Protein AF-A0ABD4TTJ1-F1 (afdb_monomer_lite)

Organism: NCBI:txid38303

Secondary structure (DSSP, 8-state):
---EEEES--HHHHHHHHHH-SS-EEEE-SS-EEEES--SSHHHHHHHHS---SHHHHTTTS--

Radius of gyration: 16.89 Å; chains: 1; bounding box: 26×21×57 Å

Foldseek 3Di:
DDEAEAEQDDPVRQVVVLVVDCHFYWYDHPPDIDTGNDDPDPVVVVVVPDPPDDVVVVVVVPPD

Structure (mmCIF, N/CA/C/O backbone):
data_AF-A0ABD4TTJ1-F1
#
_entry.id   AF-A0ABD4TTJ1-F1
#
loop_
_atom_site.group_PDB
_atom_site.id
_atom_site.type_symbol
_atom_site.label_atom_id
_atom_site.label_alt_id
_atom_site.label_comp_id
_atom_site.label_asym_id
_atom_site.label_entity_id
_atom_site.label_seq_id
_atom_site.pdbx_PDB_ins_code
_atom_site.Cartn_x
_atom_site.Cartn_y
_atom_site.Cartn_z
_atom_site.occupancy
_atom_site.B_iso_or_equiv
_atom_site.auth_seq_id
_atom_site.auth_comp_id
_atom_site.auth_asym_id
_atom_site.auth_atom_id
_atom_site.pdbx_PDB_model_num
ATOM 1 N N . MET A 1 1 ? -1.020 5.358 10.234 1.00 61.84 1 MET A N 1
ATOM 2 C CA . MET A 1 1 ? -0.973 5.390 8.756 1.00 61.84 1 MET A CA 1
ATOM 3 C C . MET A 1 1 ? 0.419 5.776 8.274 1.00 61.84 1 MET A C 1
ATOM 5 O O . MET A 1 1 ? 0.952 6.773 8.744 1.00 61.84 1 MET A O 1
ATOM 9 N N . SER A 1 2 ? 1.035 4.998 7.383 1.00 77.19 2 SER A N 1
ATOM 10 C CA . SER A 1 2 ? 2.398 5.267 6.907 1.00 77.19 2 SER A CA 1
ATOM 11 C C . SER A 1 2 ? 2.484 5.098 5.395 1.00 77.19 2 SER A C 1
ATOM 13 O O . SER A 1 2 ? 2.189 4.024 4.878 1.00 77.19 2 SER A O 1
ATOM 15 N N . VAL A 1 3 ? 2.908 6.145 4.692 1.00 83.06 3 VAL A N 1
ATOM 16 C CA . VAL A 1 3 ? 3.046 6.143 3.228 1.00 83.06 3 VAL A CA 1
ATOM 17 C C . VAL A 1 3 ? 4.379 5.508 2.846 1.00 83.06 3 VAL A C 1
ATOM 19 O O . VAL A 1 3 ? 5.378 5.690 3.548 1.00 83.06 3 VAL A O 1
ATOM 22 N N . ARG A 1 4 ? 4.403 4.725 1.769 1.00 84.69 4 ARG A N 1
ATOM 23 C CA . ARG A 1 4 ? 5.629 4.219 1.151 1.00 84.69 4 ARG A CA 1
ATOM 24 C C . ARG A 1 4 ? 5.771 4.845 -0.227 1.00 84.69 4 ARG A C 1
ATOM 26 O O . ARG A 1 4 ? 4.864 4.749 -1.045 1.00 84.69 4 ARG A O 1
ATOM 33 N N . MET A 1 5 ? 6.900 5.502 -0.467 1.00 87.62 5 MET A N 1
ATOM 34 C CA . MET A 1 5 ? 7.206 6.098 -1.763 1.00 87.62 5 MET A CA 1
ATOM 35 C C . MET A 1 5 ? 8.225 5.226 -2.494 1.00 87.62 5 MET A C 1
ATOM 37 O O . MET A 1 5 ? 9.271 4.891 -1.939 1.00 87.62 5 MET A O 1
ATOM 41 N N . MET A 1 6 ? 7.903 4.852 -3.727 1.00 86.75 6 MET A N 1
ATOM 42 C CA . MET A 1 6 ? 8.763 4.095 -4.626 1.00 86.75 6 MET A CA 1
ATOM 43 C C . MET A 1 6 ? 9.140 4.983 -5.810 1.00 86.75 6 MET A C 1
ATOM 45 O O . MET A 1 6 ? 8.261 5.499 -6.500 1.00 86.75 6 MET A O 1
ATOM 49 N N . HIS A 1 7 ? 10.440 5.154 -6.033 1.00 86.62 7 HIS A N 1
ATOM 50 C CA . HIS A 1 7 ? 10.988 5.899 -7.166 1.00 86.62 7 HIS A CA 1
ATOM 51 C C . HIS A 1 7 ? 11.444 4.922 -8.247 1.00 86.62 7 HIS A C 1
ATOM 53 O O . HIS A 1 7 ? 11.994 3.872 -7.915 1.00 86.62 7 HIS A O 1
ATOM 59 N N . ASP A 1 8 ? 11.181 5.258 -9.509 1.00 85.06 8 ASP A N 1
ATOM 60 C CA . ASP A 1 8 ? 11.595 4.501 -10.69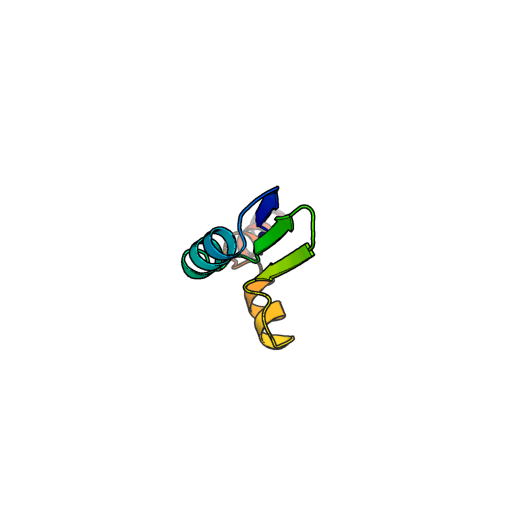9 1.00 85.06 8 ASP A CA 1
ATOM 61 C C . ASP A 1 8 ? 11.166 3.022 -10.677 1.00 85.06 8 ASP A C 1
ATOM 63 O O . ASP A 1 8 ? 11.756 2.162 -11.328 1.00 85.06 8 ASP A O 1
ATOM 67 N N . ALA A 1 9 ? 10.106 2.712 -9.926 1.00 80.62 9 ALA A N 1
ATOM 68 C CA . ALA A 1 9 ? 9.568 1.366 -9.846 1.00 80.62 9 ALA A CA 1
ATOM 69 C C . ALA A 1 9 ? 8.676 1.082 -11.065 1.00 80.62 9 ALA A C 1
ATOM 71 O O . ALA A 1 9 ? 7.735 1.844 -11.320 1.00 80.62 9 ALA A O 1
ATOM 72 N N . PRO A 1 10 ? 8.900 -0.033 -11.786 1.00 87.69 10 PRO A N 1
ATOM 73 C CA . PRO A 1 10 ? 7.956 -0.503 -12.789 1.00 87.69 10 PRO A CA 1
ATOM 74 C C . PRO A 1 10 ? 6.565 -0.683 -12.175 1.00 87.69 10 PRO A C 1
ATOM 76 O O . PRO A 1 10 ? 6.435 -1.133 -11.033 1.00 87.69 10 PRO A O 1
ATOM 79 N N . SER A 1 11 ? 5.520 -0.381 -12.946 1.00 84.69 11 SER A N 1
ATOM 80 C CA . SER A 1 11 ? 4.125 -0.457 -12.487 1.00 84.69 11 SER A CA 1
ATOM 81 C C . SER A 1 11 ? 3.767 -1.838 -11.928 1.00 84.69 11 SER A C 1
ATOM 83 O O . SER A 1 11 ? 3.127 -1.931 -10.883 1.00 84.69 11 SER A O 1
ATOM 85 N N . ALA A 1 12 ? 4.253 -2.911 -12.559 1.00 87.25 12 ALA A N 1
ATOM 86 C CA . ALA A 1 12 ? 4.071 -4.281 -12.082 1.00 87.25 12 ALA A CA 1
ATOM 87 C C . ALA A 1 12 ? 4.684 -4.504 -10.687 1.00 87.25 12 ALA A C 1
ATOM 89 O O . ALA A 1 12 ? 4.025 -5.044 -9.802 1.00 87.25 12 ALA A O 1
ATOM 90 N N . CYS A 1 13 ? 5.910 -4.022 -10.454 1.00 86.19 13 CYS A N 1
ATOM 91 C CA . CYS A 1 13 ? 6.576 -4.132 -9.156 1.00 86.19 13 CYS A CA 1
ATOM 92 C C . CYS A 1 13 ? 5.852 -3.321 -8.074 1.00 86.19 13 CYS A C 1
ATOM 94 O O . CYS A 1 13 ? 5.692 -3.797 -6.951 1.00 86.19 13 CYS A O 1
ATOM 96 N N . ALA A 1 14 ? 5.385 -2.117 -8.412 1.00 88.00 14 ALA A N 1
ATOM 97 C CA . ALA A 1 14 ? 4.593 -1.294 -7.505 1.00 88.00 14 ALA A CA 1
ATOM 98 C C . ALA A 1 14 ? 3.272 -1.978 -7.114 1.00 88.00 14 ALA A C 1
ATOM 100 O O . ALA A 1 14 ? 2.907 -1.971 -5.940 1.00 88.00 14 ALA A O 1
ATOM 101 N N . HIS A 1 15 ? 2.595 -2.626 -8.069 1.00 88.12 15 HIS A N 1
ATOM 102 C CA . HIS A 1 15 ? 1.377 -3.398 -7.815 1.00 88.12 15 HIS A CA 1
ATOM 103 C C . HIS A 1 15 ? 1.615 -4.596 -6.896 1.00 88.12 15 HIS A C 1
ATOM 105 O O . HIS A 1 15 ? 0.848 -4.794 -5.956 1.00 88.12 15 HIS A O 1
ATOM 111 N N . THR A 1 16 ? 2.676 -5.371 -7.125 1.00 89.88 16 THR A N 1
ATOM 112 C CA . THR A 1 16 ? 3.010 -6.510 -6.258 1.00 89.88 16 THR A CA 1
ATOM 113 C C . THR A 1 16 ? 3.321 -6.054 -4.838 1.00 89.88 16 THR A C 1
ATOM 115 O O . THR A 1 16 ? 2.825 -6.640 -3.884 1.00 89.88 16 THR A O 1
ATOM 118 N N . VAL A 1 17 ? 4.089 -4.976 -4.680 1.00 88.00 17 VAL A N 1
ATOM 119 C CA . VAL A 1 17 ? 4.370 -4.402 -3.357 1.00 88.00 17 VAL A CA 1
ATOM 120 C C . VAL A 1 17 ? 3.088 -3.940 -2.673 1.00 88.00 17 VAL A C 1
ATOM 122 O O . VAL A 1 17 ? 2.889 -4.237 -1.500 1.00 88.00 17 VAL A O 1
ATOM 125 N N . ALA A 1 18 ? 2.205 -3.253 -3.398 1.00 88.38 18 ALA A N 1
ATOM 126 C CA . ALA A 1 18 ? 0.927 -2.822 -2.854 1.00 88.38 18 ALA A CA 1
ATOM 127 C C . ALA A 1 18 ? 0.061 -4.015 -2.403 1.00 88.38 18 ALA A C 1
ATOM 129 O O . ALA A 1 18 ? -0.634 -3.929 -1.403 1.00 88.38 18 ALA A O 1
ATOM 130 N N . GLN A 1 19 ? 0.130 -5.168 -3.065 1.00 86.50 19 GLN A N 1
ATOM 131 C CA . GLN A 1 19 ? -0.602 -6.356 -2.607 1.00 86.50 19 GLN A CA 1
ATOM 132 C C . GLN A 1 19 ? -0.021 -6.994 -1.336 1.00 86.50 19 GLN A C 1
ATOM 134 O O . GLN A 1 19 ? -0.743 -7.690 -0.627 1.00 86.50 19 GLN A O 1
ATOM 139 N N . LEU A 1 20 ? 1.266 -6.782 -1.05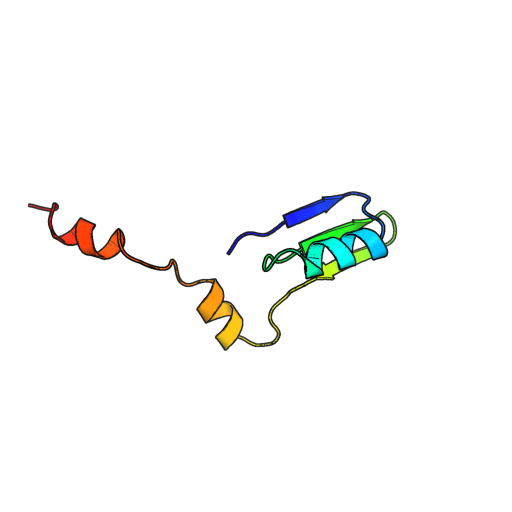1 1.00 87.88 20 LEU A N 1
ATOM 140 C CA . LEU A 1 20 ? 1.963 -7.378 0.093 1.00 87.88 20 LEU A CA 1
ATOM 141 C C . LEU A 1 20 ? 1.942 -6.489 1.344 1.00 87.88 20 LEU A C 1
ATOM 143 O O . LEU A 1 20 ? 2.251 -6.965 2.435 1.00 87.88 20 LEU A O 1
ATOM 147 N N . GLU A 1 21 ? 1.600 -5.208 1.202 1.00 79.81 21 GLU A N 1
ATOM 148 C CA . GLU A 1 21 ? 1.598 -4.238 2.294 1.00 79.81 21 GLU A CA 1
ATOM 149 C C . GLU A 1 21 ? 0.261 -3.490 2.377 1.00 79.81 21 GLU A C 1
ATOM 151 O O . GLU A 1 21 ? -0.203 -2.906 1.405 1.00 79.81 21 GLU A O 1
ATOM 156 N N . GLU A 1 22 ? -0.306 -3.370 3.580 1.00 78.75 22 GLU A N 1
ATOM 157 C CA . GLU A 1 22 ? -1.530 -2.581 3.840 1.00 78.75 22 GLU A CA 1
ATOM 158 C C . GLU A 1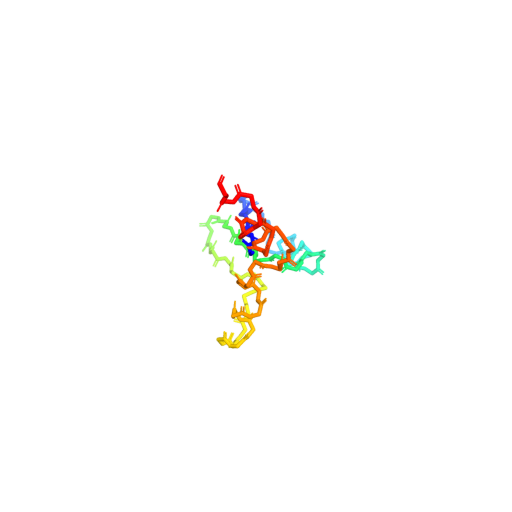 22 ? -1.299 -1.055 3.804 1.00 78.75 22 GLU A C 1
ATOM 160 O O . GLU A 1 22 ? -2.163 -0.248 4.151 1.00 78.75 22 GLU A O 1
ATOM 165 N N . ARG A 1 23 ? -0.095 -0.624 3.420 1.00 83.44 23 ARG A N 1
ATOM 166 C CA . ARG A 1 23 ? 0.300 0.783 3.371 1.00 83.44 23 ARG A CA 1
ATOM 167 C C . ARG A 1 23 ? -0.103 1.410 2.045 1.00 83.44 23 ARG A C 1
ATOM 169 O O . ARG A 1 23 ? -0.046 0.772 0.993 1.00 83.44 23 ARG A O 1
ATOM 176 N N . ILE A 1 24 ? -0.392 2.711 2.087 1.00 85.00 24 ILE A N 1
ATOM 177 C CA . ILE A 1 24 ? -0.502 3.512 0.865 1.00 85.00 24 ILE A CA 1
ATOM 178 C C . ILE A 1 24 ? 0.855 3.513 0.172 1.00 85.00 24 ILE A C 1
ATOM 180 O O . ILE A 1 24 ? 1.857 3.939 0.759 1.00 85.00 24 ILE A O 1
ATOM 184 N N . THR A 1 25 ? 0.861 3.088 -1.087 1.00 89.81 25 THR A N 1
ATOM 185 C CA . THR A 1 25 ? 2.053 3.070 -1.931 1.00 89.81 25 THR A CA 1
ATOM 186 C C . THR A 1 25 ? 1.924 4.134 -3.012 1.00 89.81 25 THR A C 1
ATOM 188 O O . THR A 1 25 ? 0.990 4.121 -3.810 1.00 89.81 25 THR A O 1
ATOM 191 N N . VAL A 1 26 ? 2.875 5.065 -3.036 1.00 89.81 26 VAL A N 1
ATOM 192 C CA . VAL A 1 26 ? 3.026 6.068 -4.093 1.00 89.81 26 VAL A CA 1
ATOM 193 C C . VAL A 1 26 ? 4.185 5.627 -4.970 1.00 89.81 26 VAL A C 1
ATOM 195 O O . VAL A 1 26 ? 5.334 5.662 -4.531 1.00 89.81 26 VAL A O 1
ATOM 198 N N . ALA A 1 27 ? 3.898 5.204 -6.194 1.00 90.19 27 ALA A N 1
ATOM 199 C CA . ALA A 1 27 ? 4.919 4.832 -7.162 1.00 90.19 27 ALA A CA 1
ATOM 200 C C . ALA A 1 27 ? 5.064 5.941 -8.200 1.00 90.19 27 ALA A C 1
ATOM 202 O O . ALA A 1 27 ? 4.118 6.259 -8.918 1.00 90.19 27 ALA A O 1
ATOM 203 N N . LYS A 1 28 ? 6.247 6.546 -8.263 1.00 89.31 28 LYS A N 1
ATOM 204 C CA . LYS A 1 28 ? 6.584 7.581 -9.236 1.00 89.31 28 LYS A CA 1
ATOM 205 C C . LYS A 1 28 ? 7.590 7.014 -10.229 1.00 89.31 28 LYS A C 1
ATOM 207 O O . LYS A 1 28 ? 8.663 6.575 -9.820 1.00 89.31 28 LYS A O 1
ATOM 212 N N . ASN A 1 29 ? 7.255 7.051 -11.511 1.00 85.88 29 ASN A N 1
ATOM 213 C CA . ASN A 1 29 ? 8.187 6.790 -12.605 1.00 85.88 29 ASN A CA 1
ATOM 214 C C . ASN A 1 29 ? 8.303 8.038 -13.499 1.00 85.88 29 ASN A C 1
ATOM 216 O O . ASN A 1 29 ? 7.743 9.090 -13.179 1.00 85.88 29 ASN A O 1
ATOM 220 N N . GLN A 1 30 ? 9.078 7.942 -14.581 1.00 83.69 30 GLN A N 1
ATOM 221 C CA . GLN A 1 30 ? 9.332 9.071 -15.483 1.00 83.69 30 GLN A CA 1
ATOM 222 C C . GLN A 1 30 ? 8.059 9.555 -16.197 1.00 83.69 30 GLN A C 1
ATOM 224 O O . GLN A 1 30 ? 7.924 10.747 -16.460 1.00 83.69 30 GLN A O 1
ATOM 229 N N . ASP A 1 31 ? 7.110 8.649 -16.436 1.00 82.94 31 ASP A N 1
ATOM 230 C CA . ASP A 1 31 ? 5.923 8.901 -17.257 1.00 82.94 31 ASP A CA 1
ATOM 231 C C . ASP A 1 31 ? 4.656 9.202 -16.437 1.00 82.94 31 ASP A C 1
ATOM 233 O O . ASP A 1 31 ? 3.690 9.765 -16.949 1.00 82.94 31 ASP A O 1
ATOM 237 N N . SER A 1 32 ? 4.610 8.793 -15.165 1.00 83.81 32 SER A N 1
ATOM 238 C CA . SER A 1 32 ? 3.381 8.771 -14.371 1.00 83.81 32 SER A CA 1
ATOM 239 C C . SER A 1 32 ? 3.617 8.652 -12.860 1.00 83.81 32 SER A C 1
ATOM 241 O O . SER A 1 32 ? 4.659 8.217 -12.368 1.00 83.81 32 SER A O 1
ATOM 243 N N . THR A 1 33 ? 2.598 9.036 -12.092 1.00 90.56 33 THR A N 1
ATOM 244 C CA . THR A 1 33 ? 2.531 8.793 -10.646 1.00 90.56 33 THR A CA 1
ATOM 245 C C . THR A 1 33 ? 1.300 7.949 -10.345 1.00 90.56 33 THR A C 1
ATOM 247 O O . THR A 1 33 ? 0.183 8.334 -10.683 1.00 90.56 33 THR A O 1
ATOM 250 N N . MET A 1 34 ? 1.507 6.801 -9.706 1.00 89.44 34 MET A N 1
ATOM 251 C CA . MET A 1 34 ? 0.464 5.859 -9.317 1.00 89.44 34 MET A CA 1
ATOM 252 C C . MET A 1 34 ? 0.260 5.886 -7.802 1.00 89.44 34 MET A C 1
ATOM 254 O O . MET A 1 34 ? 1.217 5.849 -7.026 1.00 89.44 34 MET A O 1
ATO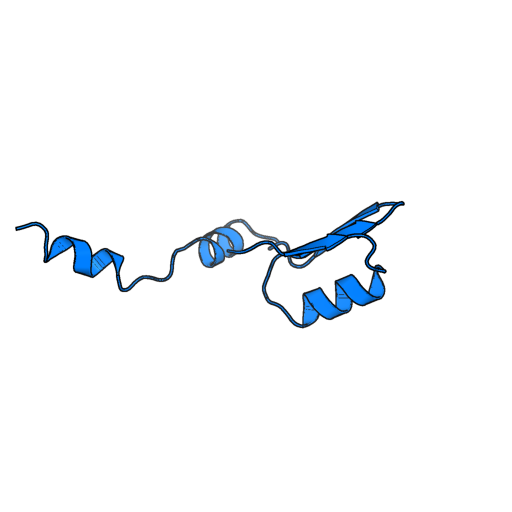M 258 N N . LEU A 1 35 ? -1.006 5.919 -7.394 1.00 89.56 35 LEU A N 1
ATOM 259 C CA . LEU A 1 35 ? -1.448 5.805 -6.007 1.00 89.56 35 LEU A CA 1
ATOM 260 C C . LEU A 1 35 ? -2.130 4.451 -5.827 1.00 89.56 35 LEU A C 1
ATOM 262 O O . LEU A 1 35 ? -3.173 4.192 -6.426 1.00 89.56 35 LEU A O 1
ATOM 266 N N . LEU A 1 36 ? -1.529 3.592 -5.012 1.00 88.88 36 LEU A N 1
ATOM 267 C CA . LEU A 1 36 ? -1.994 2.238 -4.738 1.00 88.88 36 LEU A CA 1
ATOM 268 C C . LEU A 1 36 ? -2.398 2.112 -3.266 1.00 88.88 36 LEU A C 1
ATOM 270 O O . LEU A 1 36 ? -1.814 2.761 -2.393 1.00 88.88 36 LEU A O 1
ATOM 274 N N . ASN A 1 37 ? -3.401 1.270 -3.006 1.00 87.12 37 ASN A N 1
ATOM 275 C CA . ASN A 1 37 ? -3.998 1.039 -1.683 1.00 87.12 37 ASN A CA 1
ATOM 276 C C . ASN A 1 37 ? -4.542 2.298 -1.004 1.00 87.12 37 ASN A C 1
ATOM 278 O O . ASN A 1 37 ? -4.538 2.401 0.221 1.00 87.12 37 ASN A O 1
ATOM 282 N N . LEU A 1 38 ? -4.999 3.274 -1.791 1.00 85.94 38 LEU A N 1
ATOM 283 C CA . LEU A 1 38 ? -5.742 4.396 -1.238 1.00 85.94 38 LEU A CA 1
ATOM 284 C C . LEU A 1 38 ? -7.158 3.914 -0.870 1.00 85.94 38 LEU A C 1
ATOM 286 O O . LEU A 1 38 ? -7.867 3.440 -1.766 1.00 85.94 38 LEU A O 1
ATOM 290 N N . PRO A 1 39 ? -7.585 4.035 0.401 1.00 80.69 39 PRO A N 1
ATOM 291 C CA . PRO A 1 39 ? -8.936 3.665 0.808 1.00 80.69 39 PRO A CA 1
ATOM 292 C C . PRO A 1 39 ? -9.990 4.450 0.025 1.00 80.69 39 PRO A C 1
ATOM 294 O O . PRO A 1 39 ? -9.792 5.623 -0.304 1.00 80.69 39 PRO A O 1
ATOM 297 N N . ARG A 1 40 ? -11.104 3.794 -0.313 1.00 78.25 40 ARG A N 1
ATOM 298 C CA . ARG A 1 40 ? -12.128 4.355 -1.212 1.00 78.25 40 ARG A CA 1
ATOM 299 C C . ARG A 1 40 ? -13.187 5.156 -0.461 1.00 78.25 40 ARG A C 1
ATOM 301 O O . ARG A 1 40 ? -13.933 5.894 -1.101 1.00 78.25 40 ARG A O 1
ATOM 308 N N . SER A 1 41 ? -13.238 5.036 0.864 1.00 80.69 41 SER A N 1
ATOM 309 C CA . SER A 1 41 ? -14.191 5.742 1.720 1.00 80.69 41 SER A CA 1
ATOM 310 C C . SER A 1 41 ? -13.509 6.539 2.836 1.00 80.69 41 SER A C 1
ATOM 312 O O . SER A 1 41 ? -12.408 6.219 3.288 1.00 80.69 41 SER A O 1
ATOM 314 N N . ILE A 1 42 ? -14.187 7.595 3.293 1.00 73.88 42 ILE A N 1
ATOM 315 C CA . ILE A 1 42 ? -13.733 8.427 4.417 1.00 73.88 42 ILE A CA 1
ATOM 316 C C . ILE A 1 42 ? -13.740 7.620 5.724 1.00 73.88 42 ILE A C 1
ATOM 318 O O . ILE A 1 42 ? -12.848 7.791 6.553 1.00 73.88 42 ILE A O 1
ATOM 322 N N . ASP A 1 43 ? -14.686 6.694 5.879 1.00 77.31 43 ASP A N 1
ATOM 323 C CA . ASP A 1 43 ? -14.783 5.827 7.055 1.00 77.31 43 ASP A CA 1
ATOM 324 C C . ASP A 1 43 ? -13.568 4.889 7.180 1.00 77.31 43 ASP A C 1
ATOM 326 O O . ASP A 1 43 ? -12.996 4.742 8.263 1.00 77.31 43 ASP A O 1
ATOM 330 N N . GLU A 1 44 ? -13.088 4.328 6.066 1.00 70.12 44 GLU A N 1
ATOM 331 C CA . GLU A 1 44 ? -11.861 3.516 6.036 1.00 70.12 44 GLU A CA 1
ATOM 332 C C . GLU A 1 44 ? -10.596 4.350 6.313 1.00 70.12 44 GLU A C 1
ATOM 334 O O . GLU A 1 44 ? -9.666 3.876 6.976 1.00 70.12 44 GLU A O 1
ATOM 339 N N . LEU A 1 45 ? -10.557 5.609 5.853 1.00 67.38 45 LEU A N 1
ATOM 340 C CA . LEU A 1 45 ? -9.475 6.551 6.175 1.00 67.38 45 LEU A CA 1
ATOM 341 C C . LEU A 1 45 ? -9.445 6.888 7.674 1.00 67.38 45 LEU A C 1
ATOM 343 O O . LEU A 1 45 ? -8.367 6.998 8.266 1.00 67.38 45 LEU A O 1
ATOM 347 N N . ALA A 1 46 ? -10.615 7.032 8.300 1.00 67.75 46 ALA A N 1
ATOM 348 C CA . ALA A 1 46 ? -10.734 7.285 9.732 1.00 67.75 46 ALA A CA 1
ATOM 34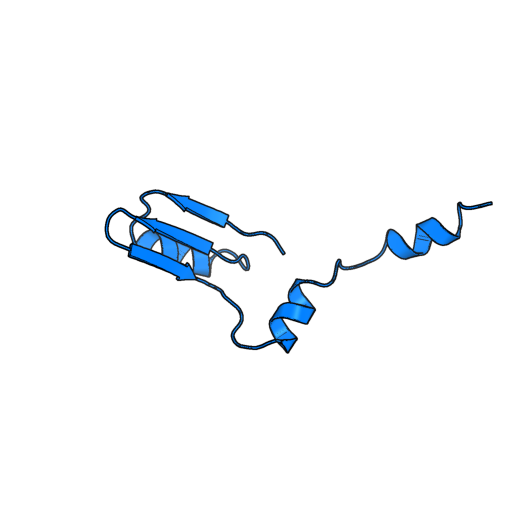9 C C . ALA A 1 46 ? -10.271 6.073 10.558 1.00 67.75 46 ALA A C 1
ATOM 351 O O . ALA A 1 46 ? -9.527 6.244 11.526 1.00 67.75 46 ALA A O 1
ATOM 352 N N . ALA A 1 47 ? -10.624 4.855 10.134 1.00 67.12 47 ALA A N 1
ATOM 353 C CA . ALA A 1 47 ? -10.195 3.613 10.781 1.00 67.12 47 ALA A CA 1
ATOM 354 C C . ALA A 1 47 ? -8.668 3.402 10.728 1.00 67.12 47 ALA A C 1
ATOM 356 O O . ALA A 1 47 ? -8.070 2.939 11.696 1.00 67.12 47 ALA A O 1
ATOM 357 N N . THR A 1 48 ? -8.013 3.798 9.632 1.00 62.50 48 THR A N 1
ATOM 358 C CA . THR A 1 48 ? -6.547 3.689 9.463 1.00 62.50 48 THR A CA 1
ATOM 359 C C . THR A 1 48 ? -5.750 4.859 10.060 1.00 62.50 48 THR A C 1
ATOM 361 O O . THR A 1 48 ? -4.532 4.747 10.269 1.00 62.50 48 THR A O 1
ATOM 364 N N . SER A 1 49 ? -6.416 5.982 10.355 1.00 61.44 49 SER A N 1
ATOM 365 C CA . SER A 1 49 ? -5.820 7.172 10.984 1.00 61.44 49 SER A CA 1
ATOM 366 C C . SER A 1 49 ? -5.872 7.155 12.509 1.00 61.44 49 SER A C 1
ATOM 368 O O . SER A 1 49 ? -5.145 7.923 13.140 1.00 61.44 49 SER A O 1
ATOM 370 N N . GLN A 1 50 ? -6.693 6.300 13.121 1.00 58.12 50 GLN A N 1
ATOM 371 C CA . GLN A 1 50 ? -6.762 6.218 14.575 1.00 58.12 50 GLN A CA 1
ATOM 372 C C . GLN A 1 50 ? -5.460 5.623 15.137 1.00 58.12 50 GLN A C 1
ATOM 374 O O . GLN A 1 50 ? -5.113 4.485 14.815 1.00 58.12 50 GLN A O 1
ATOM 379 N N . PRO A 1 51 ? -4.718 6.356 15.990 1.00 55.66 51 PRO A N 1
ATOM 380 C CA . PRO A 1 51 ? -3.619 5.770 16.737 1.00 55.66 51 PRO A CA 1
ATOM 381 C C . PRO A 1 51 ? -4.217 4.742 17.702 1.00 55.66 51 PRO A C 1
ATOM 383 O O . PRO A 1 51 ? -4.789 5.100 18.732 1.00 55.66 51 PRO A O 1
ATOM 386 N N . SER A 1 52 ? -4.126 3.462 17.341 1.00 55.56 52 SER A N 1
ATOM 387 C CA . SER A 1 52 ? -4.533 2.332 18.173 1.00 55.56 52 SER A CA 1
ATOM 388 C C . SER A 1 52 ? -3.874 2.464 19.547 1.00 55.56 52 SER A C 1
ATOM 390 O O . SER A 1 52 ? -2.650 2.409 19.688 1.00 55.56 52 SER A O 1
ATOM 392 N N . GLY A 1 53 ? -4.706 2.755 20.543 1.00 65.44 53 GLY A N 1
ATOM 393 C CA . GLY A 1 53 ? -4.296 3.170 21.869 1.00 65.44 53 GLY A CA 1
ATOM 394 C C . GLY A 1 53 ? -3.905 2.022 22.790 1.00 65.44 53 GLY A C 1
ATOM 395 O O . GLY A 1 53 ? -4.537 0.977 22.797 1.00 65.44 53 GLY A O 1
ATOM 396 N N . VAL A 1 54 ? -2.920 2.317 23.643 1.00 58.69 54 VAL A N 1
ATOM 397 C CA . VAL A 1 54 ? -2.812 1.871 25.050 1.00 58.69 54 VAL A CA 1
ATOM 398 C C . VAL A 1 54 ? -2.112 2.982 25.857 1.00 58.69 54 VAL A C 1
ATOM 400 O O . VAL A 1 54 ? -2.552 3.358 26.941 1.00 58.69 54 VAL A O 1
ATOM 403 N N . LEU A 1 55 ? -1.091 3.622 25.273 1.00 59.28 55 LEU A N 1
ATOM 404 C CA . LEU A 1 55 ? -0.272 4.649 25.937 1.00 59.28 55 LEU A CA 1
ATOM 405 C C . LEU A 1 55 ? -0.995 5.977 26.234 1.00 59.28 55 LEU A C 1
ATOM 407 O O . LEU A 1 55 ? -0.608 6.685 27.161 1.00 59.28 55 LEU A O 1
ATOM 411 N N . HIS A 1 56 ? -2.062 6.323 25.505 1.00 58.38 56 HIS A N 1
ATOM 412 C CA . HIS A 1 56 ? -2.787 7.581 25.741 1.00 58.38 56 HIS A CA 1
ATOM 413 C C . HIS A 1 56 ? -3.652 7.549 27.015 1.00 58.38 56 HIS A C 1
ATOM 415 O O . HIS A 1 56 ? -3.925 8.593 27.600 1.00 58.38 56 HIS A O 1
ATOM 421 N N . ARG A 1 57 ? -4.052 6.358 27.488 1.00 59.16 57 ARG A N 1
ATOM 422 C CA . ARG A 1 57 ? -4.793 6.210 28.754 1.00 59.16 57 ARG A CA 1
ATOM 423 C C . ARG A 1 57 ? -3.878 6.249 29.981 1.00 59.16 57 ARG A C 1
ATOM 425 O O . ARG A 1 57 ? -4.313 6.679 31.040 1.00 59.16 57 ARG A O 1
ATOM 432 N N . LEU A 1 58 ? -2.607 5.872 29.831 1.00 63.41 58 LEU A N 1
ATOM 433 C CA . LEU A 1 58 ? -1.635 5.861 30.931 1.00 63.41 58 LEU A CA 1
ATOM 434 C C . LEU A 1 58 ? -1.062 7.252 31.242 1.00 63.41 58 LEU A C 1
ATOM 436 O O . LEU A 1 58 ? -0.666 7.506 32.375 1.00 63.41 58 LEU A O 1
ATOM 440 N N . ARG A 1 59 ? -1.080 8.193 30.286 1.00 61.59 59 ARG A N 1
ATOM 441 C CA . ARG A 1 59 ? -0.651 9.584 30.531 1.00 61.59 59 ARG A CA 1
ATOM 442 C C . ARG A 1 59 ? -1.517 10.329 31.554 1.00 61.59 59 ARG A C 1
ATOM 444 O O . ARG A 1 59 ? -1.021 11.253 32.184 1.00 61.59 59 ARG A O 1
ATOM 451 N N . GLY A 1 60 ? -2.768 9.909 31.755 1.00 61.69 60 GLY A N 1
ATOM 452 C CA . GLY A 1 60 ? -3.653 10.484 32.773 1.00 61.69 60 GLY A CA 1
ATOM 453 C C . GLY A 1 60 ? -3.361 10.026 34.206 1.00 61.69 60 GLY A C 1
ATOM 454 O O . GLY A 1 60 ? -3.909 10.606 35.132 1.00 61.69 60 GLY A O 1
ATOM 455 N N . LEU A 1 61 ? -2.512 9.007 34.399 1.00 64.69 61 LEU A N 1
ATOM 456 C CA . LEU A 1 61 ? -2.218 8.429 35.720 1.00 64.69 61 LEU A CA 1
ATOM 457 C C . LEU A 1 61 ? -0.855 8.853 36.294 1.00 64.69 61 LEU A C 1
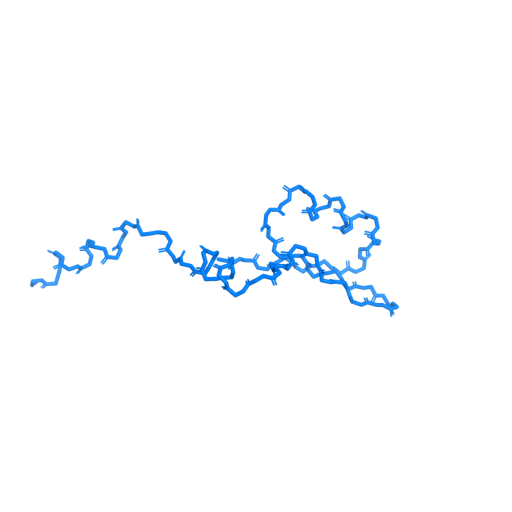ATOM 459 O O . LEU A 1 61 ? -0.615 8.644 37.476 1.00 64.69 61 LEU A O 1
ATOM 463 N N . PHE A 1 62 ? 0.013 9.474 35.488 1.00 64.88 62 PHE A N 1
ATOM 464 C CA . PHE A 1 62 ? 1.321 9.997 35.923 1.00 64.88 62 PHE A CA 1
ATOM 465 C C . PHE A 1 62 ? 1.410 11.531 35.886 1.00 64.88 62 PHE A C 1
ATOM 467 O O . PHE A 1 62 ? 2.488 12.087 36.060 1.00 64.88 62 PHE A O 1
ATOM 474 N N . SER A 1 63 ? 0.289 12.217 35.649 1.00 56.66 63 SER A N 1
ATOM 475 C CA . SER A 1 63 ? 0.171 13.666 35.840 1.00 56.66 63 SER A CA 1
ATOM 476 C C . SER A 1 63 ? -0.384 13.935 37.241 1.00 56.66 63 SER A C 1
ATOM 478 O O . SER A 1 63 ? -1.519 14.388 37.380 1.00 56.66 63 SER A O 1
ATOM 480 N N . ALA A 1 64 ? 0.396 13.570 38.257 1.00 44.69 64 ALA A N 1
ATOM 481 C CA . ALA A 1 64 ? 0.200 13.949 39.653 1.00 44.69 64 ALA A CA 1
ATOM 482 C C . ALA A 1 64 ? 1.384 14.815 40.088 1.00 44.69 64 ALA A C 1
ATOM 484 O O . ALA A 1 64 ? 2.524 14.454 39.711 1.00 44.69 64 ALA A O 1
#

pLDDT: mean 76.95, std 12.3, range [44.69, 90.56]

Sequence (64 aa):
MSVRMMHDAPSACAHTVAQLEERITVAKNQDSTMLLNLPRSIDELAATSQPSGVLHRLRGLFSA